Protein AF-A0A091JB69-F1 (afdb_monomer_lite)

Secondary structure (DSSP, 8-state):
-HHHHHHHHHHHHHHHHHSPPHHHHHH-TT--S---SBTTBSS--HHHHHHHHHHHHHT-

Organism: Egretta garzetta (NCBI:txid188379)

Sequence (60 aa):
ALQRSLLRALLKLDEYLSAPLEYELAHDPHLRASRRRFLDGDQLTLADCNLLPKLNIVQV

pLDDT: mean 87.94, std 6.16, range [60.34, 93.5]

Structure (mmCIF, N/CA/C/O backbone):
data_AF-A0A091JB69-F1
#
_entry.id   AF-A0A091JB69-F1
#
loop_
_atom_site.group_PDB
_atom_site.id
_atom_site.type_symbol
_atom_site.label_atom_id
_atom_site.label_alt_id
_atom_site.label_comp_id
_atom_site.label_asym_id
_atom_site.label_entity_id
_atom_site.label_seq_id
_atom_site.pdbx_PDB_ins_code
_atom_site.Cartn_x
_atom_site.Cartn_y
_atom_site.Cartn_z
_atom_site.occupancy
_atom_site.B_iso_or_equiv
_atom_site.auth_seq_id
_atom_site.auth_comp_id
_atom_site.auth_asym_id
_atom_site.auth_atom_id
_atom_site.pdbx_PDB_model_num
ATOM 1 N N . ALA A 1 1 ? -8.252 13.045 19.966 1.00 64.81 1 ALA A N 1
ATOM 2 C CA . ALA A 1 1 ? -6.921 13.160 19.319 1.00 64.81 1 ALA A CA 1
ATOM 3 C C . ALA A 1 1 ? -6.566 11.914 18.497 1.00 64.81 1 ALA A C 1
ATOM 5 O O . ALA A 1 1 ? -6.209 12.067 17.335 1.00 64.81 1 ALA A O 1
ATOM 6 N N . LEU A 1 2 ? -6.741 10.706 19.054 1.00 75.88 2 LEU A N 1
ATOM 7 C CA . LEU A 1 2 ? -6.400 9.418 18.428 1.00 75.88 2 LEU A CA 1
ATOM 8 C C . LEU A 1 2 ? -7.075 9.151 17.068 1.00 75.88 2 LEU A C 1
ATOM 10 O O . LEU A 1 2 ? -6.425 8.726 16.120 1.00 75.88 2 LEU A O 1
ATOM 14 N N . GLN A 1 3 ? -8.364 9.464 16.939 1.00 81.62 3 GLN A N 1
ATOM 15 C CA . GLN A 1 3 ? -9.106 9.242 15.691 1.00 81.62 3 GLN A CA 1
ATOM 16 C C . GLN A 1 3 ? -8.531 10.052 14.513 1.00 81.62 3 GLN A C 1
ATOM 18 O O . GLN A 1 3 ? -8.442 9.562 13.393 1.00 81.62 3 GLN A O 1
ATOM 23 N N . ARG A 1 4 ? -8.054 11.277 14.774 1.00 87.00 4 ARG A N 1
ATOM 24 C CA . ARG A 1 4 ? -7.433 12.144 13.758 1.00 87.00 4 ARG A CA 1
ATOM 25 C C .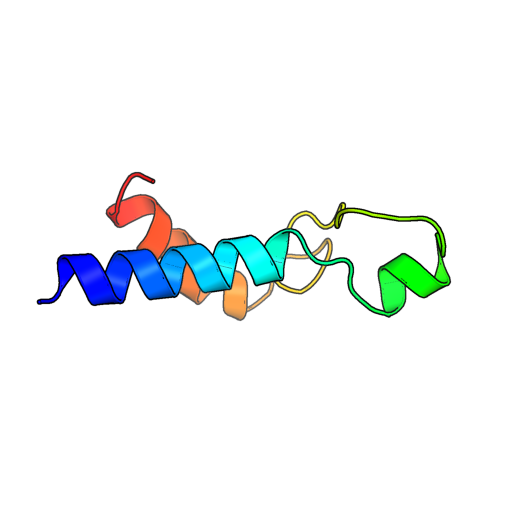 ARG A 1 4 ? -6.055 11.645 13.327 1.00 87.00 4 ARG A C 1
ATOM 27 O O . ARG A 1 4 ? -5.705 11.786 12.161 1.00 87.00 4 ARG A O 1
ATOM 34 N N . SER A 1 5 ? -5.262 11.096 14.249 1.00 86.81 5 SER A N 1
ATOM 35 C CA . SER A 1 5 ? -3.971 10.489 13.902 1.00 86.81 5 SER A CA 1
ATOM 36 C C . SER A 1 5 ? -4.151 9.179 13.140 1.00 86.81 5 SER A C 1
ATOM 38 O O . SER A 1 5 ? -3.405 8.942 12.198 1.00 86.81 5 SER A O 1
ATOM 40 N N . LEU A 1 6 ? -5.167 8.383 13.493 1.00 86.44 6 LEU A N 1
ATOM 41 C CA . LEU A 1 6 ? -5.506 7.157 12.773 1.00 86.44 6 LEU A CA 1
ATOM 42 C C . LEU A 1 6 ? -5.939 7.457 11.334 1.00 86.44 6 LEU A C 1
ATOM 44 O O . LEU A 1 6 ? -5.369 6.897 10.407 1.00 86.44 6 LEU A O 1
ATOM 48 N N . LEU A 1 7 ? -6.858 8.408 11.135 1.00 88.94 7 LEU A N 1
ATOM 49 C CA . LEU A 1 7 ? -7.289 8.828 9.795 1.00 88.94 7 LEU A CA 1
ATOM 50 C C . LEU A 1 7 ? -6.121 9.317 8.930 1.00 88.94 7 LEU A C 1
ATOM 52 O O . LEU A 1 7 ? -6.036 8.973 7.759 1.00 88.94 7 LEU A O 1
ATOM 56 N N . ARG A 1 8 ? -5.182 10.078 9.508 1.00 91.50 8 ARG A N 1
ATOM 57 C CA . ARG A 1 8 ? -3.969 10.513 8.794 1.00 91.50 8 ARG A CA 1
ATOM 58 C C . ARG A 1 8 ? -3.058 9.347 8.411 1.00 91.50 8 ARG A C 1
ATOM 60 O O . ARG A 1 8 ? -2.424 9.409 7.366 1.00 91.50 8 ARG A O 1
ATOM 67 N N . ALA A 1 9 ? -2.952 8.325 9.258 1.00 90.12 9 ALA A N 1
ATOM 68 C CA . ALA A 1 9 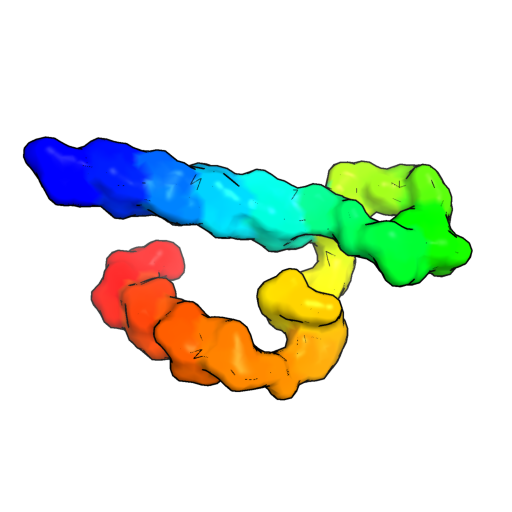? -2.160 7.138 8.956 1.00 90.12 9 ALA A CA 1
ATOM 69 C C . ALA A 1 9 ? -2.812 6.295 7.849 1.00 90.12 9 ALA A C 1
ATOM 71 O O . ALA A 1 9 ? -2.107 5.845 6.953 1.00 90.12 9 ALA A O 1
ATOM 72 N N . LEU A 1 10 ? -4.141 6.148 7.875 1.00 89.38 10 LEU A N 1
ATOM 73 C CA . LEU A 1 10 ? -4.898 5.458 6.827 1.00 89.38 10 LEU A CA 1
ATOM 74 C C . LEU A 1 10 ? -4.805 6.189 5.483 1.00 89.38 10 LEU A C 1
ATOM 76 O O . LEU A 1 10 ? -4.544 5.546 4.479 1.00 89.38 10 LEU A O 1
ATOM 80 N N . LEU A 1 11 ? -4.914 7.522 5.471 1.00 91.88 11 LEU A N 1
ATOM 81 C CA . LEU A 1 11 ? -4.703 8.331 4.263 1.00 91.88 11 LEU A CA 1
ATOM 82 C C . LEU A 1 11 ? -3.308 8.127 3.662 1.00 91.88 11 LEU A C 1
ATOM 84 O O . LEU A 1 11 ? -3.182 7.914 2.466 1.00 91.88 11 LEU A O 1
ATOM 88 N N . LYS A 1 12 ? -2.259 8.133 4.493 1.00 91.94 12 LYS A N 1
ATOM 89 C CA . LYS A 1 12 ? -0.894 7.858 4.017 1.00 91.94 12 LYS A CA 1
ATOM 90 C C . LYS A 1 12 ? -0.737 6.448 3.456 1.00 91.94 12 LYS A C 1
ATOM 92 O O . LYS A 1 12 ? 0.040 6.246 2.530 1.00 91.94 12 LYS A O 1
ATOM 97 N N . LEU A 1 13 ? -1.421 5.472 4.051 1.00 90.81 13 LEU A N 1
ATOM 98 C CA . LEU A 1 13 ? -1.404 4.099 3.563 1.00 90.81 13 LEU A CA 1
ATOM 99 C C . LEU A 1 13 ? -2.135 3.982 2.220 1.00 90.81 13 LEU A C 1
ATOM 101 O O . LEU A 1 13 ? -1.633 3.313 1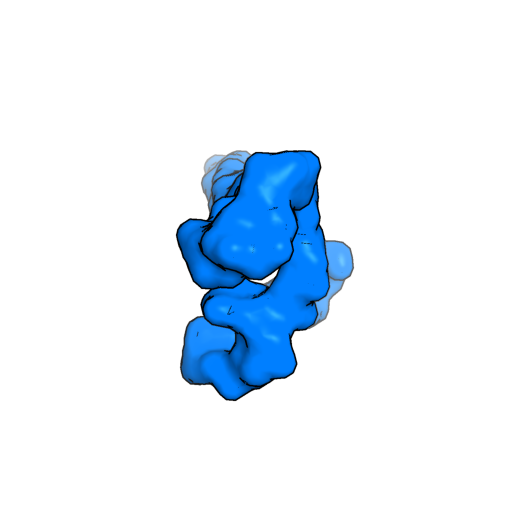.326 1.00 90.81 13 LEU A O 1
ATOM 105 N N . ASP A 1 14 ? -3.275 4.652 2.070 1.00 91.06 14 ASP A N 1
ATOM 106 C CA . ASP A 1 14 ? -4.036 4.715 0.820 1.00 91.06 14 ASP A CA 1
ATOM 107 C C . ASP A 1 14 ? -3.235 5.390 -0.305 1.00 91.06 14 ASP A C 1
ATOM 109 O O . ASP A 1 14 ? -3.102 4.839 -1.397 1.00 91.06 14 ASP A O 1
ATOM 113 N N . GLU A 1 15 ? -2.590 6.524 -0.019 1.00 92.81 15 GLU A N 1
ATOM 114 C CA . GLU A 1 15 ? -1.660 7.180 -0.949 1.00 92.81 15 GLU A CA 1
ATOM 115 C C . GLU A 1 15 ? -0.506 6.251 -1.344 1.00 92.81 15 GLU A C 1
ATOM 117 O O . GLU A 1 15 ? -0.150 6.163 -2.518 1.00 92.81 15 GLU A O 1
ATOM 122 N N . TYR A 1 16 ? 0.063 5.520 -0.382 1.00 91.75 16 TYR A N 1
ATOM 123 C CA . TYR A 1 16 ? 1.129 4.568 -0.667 1.00 91.75 16 TYR A CA 1
ATOM 124 C C . TYR A 1 16 ? 0.650 3.436 -1.578 1.00 91.75 16 TYR A C 1
ATOM 126 O O . TYR A 1 16 ? 1.303 3.158 -2.580 1.00 91.75 16 TYR A O 1
ATOM 134 N N . LEU A 1 17 ? -0.477 2.792 -1.257 1.00 91.25 17 LEU A N 1
ATOM 135 C CA . LEU A 1 17 ? -1.016 1.661 -2.019 1.00 91.25 17 LEU A CA 1
ATOM 136 C C . LEU A 1 17 ? -1.502 2.068 -3.413 1.00 91.25 17 LEU A C 1
ATOM 138 O O . LEU A 1 17 ? -1.383 1.280 -4.345 1.00 91.25 17 LEU A O 1
ATOM 142 N N . SER A 1 18 ? -2.010 3.289 -3.577 1.00 91.81 18 SER A N 1
ATOM 143 C CA . SER A 1 18 ? -2.467 3.802 -4.873 1.00 91.81 18 SER A CA 1
ATOM 144 C C . SER A 1 18 ? -1.322 4.267 -5.779 1.00 91.81 18 SER A C 1
ATOM 146 O O . SER A 1 18 ? -1.440 4.163 -7.002 1.00 91.81 18 SER A O 1
ATOM 148 N N . ALA A 1 19 ? -0.198 4.727 -5.220 1.00 93.50 19 ALA A N 1
ATOM 149 C CA . ALA A 1 19 ? 0.962 5.160 -5.993 1.00 93.50 19 ALA A CA 1
ATOM 150 C C . ALA A 1 19 ? 1.714 3.962 -6.609 1.00 93.50 19 ALA A C 1
ATOM 152 O O . ALA A 1 19 ? 2.129 3.071 -5.867 1.00 93.50 19 ALA A O 1
ATOM 153 N N . PRO A 1 20 ? 1.927 3.912 -7.937 1.00 92.75 20 PRO A N 1
ATOM 154 C CA . PRO A 1 20 ? 2.661 2.822 -8.574 1.00 92.75 20 PRO A CA 1
ATOM 155 C C . PRO A 1 20 ? 4.143 2.822 -8.179 1.00 92.75 20 PRO A C 1
ATOM 157 O O . PRO A 1 20 ? 4.771 3.875 -8.062 1.00 92.75 20 PRO A O 1
ATOM 160 N N . LEU A 1 21 ? 4.701 1.628 -7.975 1.00 90.94 21 LEU A N 1
ATOM 161 C CA . LEU A 1 21 ? 6.115 1.452 -7.635 1.00 90.94 21 LEU A CA 1
ATOM 162 C C . LEU A 1 21 ? 7.002 1.507 -8.885 1.00 90.94 21 LEU A C 1
ATOM 164 O O . LEU A 1 21 ? 6.545 1.284 -10.006 1.00 90.94 21 LEU A O 1
ATOM 168 N N . GLU A 1 22 ? 8.300 1.758 -8.698 1.00 90.00 22 GLU A N 1
ATOM 169 C CA . GLU A 1 22 ? 9.265 1.868 -9.805 1.00 90.00 22 GLU A CA 1
ATOM 170 C C . GLU A 1 22 ? 9.276 0.626 -10.704 1.00 90.00 22 GLU A C 1
ATOM 172 O O . GLU A 1 22 ? 9.355 0.748 -11.925 1.00 90.00 22 GLU A O 1
ATOM 177 N N . TYR A 1 23 ? 9.137 -0.571 -10.123 1.00 88.44 23 TYR A N 1
ATOM 178 C CA . TYR A 1 23 ? 9.079 -1.804 -10.907 1.00 88.44 23 TYR A CA 1
ATOM 179 C C . TYR A 1 23 ? 7.808 -1.881 -11.765 1.00 88.44 23 TYR A C 1
ATOM 181 O O . TYR A 1 23 ? 7.860 -2.436 -12.858 1.00 88.44 23 TYR A O 1
ATOM 189 N N . GLU A 1 24 ? 6.681 -1.325 -11.310 1.00 88.81 24 GLU A N 1
ATOM 190 C CA . GLU A 1 24 ? 5.441 -1.287 -12.093 1.00 88.81 24 GLU A CA 1
ATOM 191 C C . GLU A 1 24 ? 5.579 -0.292 -13.243 1.00 88.81 24 GLU A C 1
ATOM 193 O O . GLU A 1 24 ? 5.253 -0.621 -14.378 1.00 88.81 24 GLU A O 1
ATOM 198 N N . LEU A 1 25 ? 6.144 0.886 -12.968 1.00 90.69 25 LEU A N 1
ATOM 199 C CA . LEU A 1 25 ? 6.429 1.920 -13.968 1.00 90.69 25 LEU A CA 1
ATOM 200 C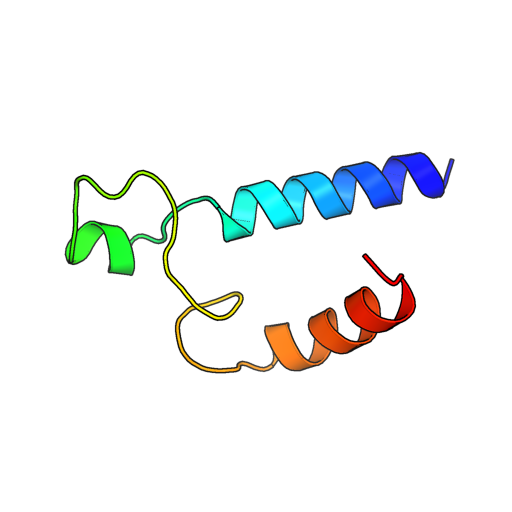 C . LEU A 1 25 ? 7.460 1.466 -15.009 1.00 90.69 25 LEU A C 1
ATOM 202 O O . LEU A 1 25 ? 7.398 1.885 -16.161 1.00 90.69 25 LEU A O 1
ATOM 206 N N . ALA A 1 26 ? 8.389 0.586 -14.629 1.00 90.56 26 ALA A N 1
ATOM 207 C CA . ALA A 1 26 ? 9.322 -0.032 -15.565 1.00 90.56 26 ALA A CA 1
ATOM 208 C C . ALA A 1 26 ? 8.620 -0.968 -16.569 1.00 90.56 26 ALA A C 1
ATOM 210 O O . ALA A 1 26 ? 9.099 -1.115 -17.692 1.00 90.56 26 ALA A O 1
ATOM 211 N N . HIS A 1 27 ? 7.494 -1.583 -16.184 1.00 89.25 27 HIS A N 1
ATOM 212 C CA . HIS A 1 27 ? 6.687 -2.429 -17.070 1.00 89.25 27 HIS A CA 1
ATOM 213 C C . HIS A 1 27 ? 5.620 -1.627 -17.831 1.00 89.25 27 HIS A C 1
ATOM 215 O O . HIS A 1 27 ? 5.375 -1.900 -19.005 1.00 89.25 27 HIS A O 1
ATOM 221 N N . ASP A 1 28 ? 4.996 -0.642 -17.181 1.00 91.38 28 ASP A N 1
ATOM 222 C CA . ASP A 1 28 ? 3.987 0.251 -17.755 1.00 91.38 28 ASP A CA 1
ATOM 223 C C . ASP A 1 28 ? 4.234 1.708 -17.302 1.00 91.38 28 ASP A C 1
ATOM 225 O O . ASP A 1 28 ? 3.742 2.138 -16.254 1.00 91.38 28 ASP A O 1
ATOM 229 N N . PRO A 1 29 ? 4.970 2.506 -18.097 1.00 89.75 29 PRO A N 1
ATOM 230 C CA . PRO A 1 29 ? 5.314 3.888 -17.751 1.00 89.75 29 PRO A CA 1
ATOM 231 C C . PRO A 1 29 ? 4.113 4.837 -17.675 1.00 89.75 29 PRO A C 1
ATOM 233 O O . PRO A 1 29 ? 4.231 5.949 -17.160 1.00 89.75 29 PRO A O 1
ATOM 236 N N . HIS A 1 30 ? 2.962 4.438 -18.224 1.00 91.12 30 HIS A N 1
ATOM 237 C CA . HIS A 1 30 ? 1.740 5.242 -18.225 1.00 91.12 30 HIS A CA 1
ATOM 238 C C . HIS A 1 30 ? 0.784 4.862 -17.092 1.00 91.12 30 HIS A C 1
ATOM 240 O O . HIS A 1 30 ? -0.303 5.444 -16.984 1.00 91.12 30 HIS A O 1
ATOM 246 N N . LEU A 1 31 ? 1.179 3.915 -16.238 1.00 91.06 31 LEU A N 1
ATOM 247 C CA . LEU A 1 31 ? 0.389 3.471 -15.108 1.00 91.06 31 LEU A CA 1
ATOM 248 C C . LEU A 1 31 ? 0.155 4.632 -14.131 1.00 91.06 31 LEU A C 1
ATOM 250 O O . LEU A 1 31 ? 1.085 5.211 -13.577 1.00 91.06 31 LEU A O 1
ATOM 254 N N . ARG A 1 32 ? -1.117 4.988 -13.926 1.00 87.81 32 ARG A N 1
ATOM 255 C CA . ARG A 1 32 ? -1.523 6.092 -13.035 1.00 87.81 32 ARG A CA 1
ATOM 256 C C . ARG A 1 32 ? -1.852 5.650 -11.614 1.00 87.81 32 ARG A C 1
ATOM 258 O O . ARG A 1 32 ? -1.867 6.484 -10.718 1.00 87.81 32 ARG A O 1
ATOM 265 N N . ALA A 1 33 ? -2.152 4.369 -11.435 1.00 91.12 33 ALA A N 1
ATOM 266 C CA . ALA A 1 33 ? -2.489 3.768 -10.156 1.00 91.12 33 ALA A CA 1
ATOM 267 C C . ALA A 1 33 ? -1.871 2.374 -10.090 1.00 91.12 33 ALA A C 1
ATOM 269 O O . ALA A 1 33 ? -1.887 1.649 -11.088 1.00 91.12 33 ALA A O 1
ATOM 270 N N . SER A 1 34 ? -1.338 2.013 -8.928 1.00 91.75 34 SER A N 1
ATOM 271 C CA . SER A 1 34 ? -0.747 0.698 -8.714 1.00 91.75 34 SER A CA 1
ATOM 272 C C . SER A 1 34 ? -1.759 -0.424 -8.951 1.00 91.75 34 SER A C 1
ATOM 274 O O . SER A 1 34 ? -2.954 -0.280 -8.685 1.00 91.75 34 SER A O 1
ATOM 276 N N . ARG A 1 35 ? -1.270 -1.555 -9.460 1.00 89.12 35 ARG A N 1
ATOM 277 C CA . ARG A 1 35 ? -2.050 -2.781 -9.679 1.00 89.12 35 ARG A CA 1
ATOM 278 C C . ARG A 1 35 ? -1.616 -3.922 -8.763 1.00 89.12 35 ARG A C 1
ATOM 280 O O . ARG A 1 35 ? -2.172 -5.016 -8.863 1.00 89.12 35 ARG A O 1
ATOM 287 N N . ARG A 1 36 ? -0.639 -3.674 -7.890 1.00 91.81 36 ARG A N 1
ATOM 288 C CA . ARG A 1 36 ? -0.092 -4.668 -6.970 1.00 91.81 36 ARG A CA 1
ATOM 289 C C . ARG A 1 36 ? -1.133 -5.165 -5.974 1.00 91.81 36 ARG A C 1
ATOM 291 O O . ARG A 1 36 ? -1.994 -4.414 -5.519 1.00 91.81 36 ARG A O 1
ATOM 298 N N . ARG A 1 37 ? -1.042 -6.447 -5.622 1.00 88.25 37 ARG A N 1
ATOM 299 C CA . ARG A 1 37 ? -2.002 -7.097 -4.710 1.00 88.25 37 ARG A CA 1
ATOM 300 C C . ARG A 1 37 ? -1.706 -6.881 -3.223 1.00 88.25 37 ARG A C 1
ATOM 302 O O . ARG A 1 37 ? -2.619 -6.988 -2.411 1.00 88.25 37 ARG A O 1
ATOM 309 N N . PHE A 1 38 ? -0.456 -6.600 -2.876 1.00 90.19 38 PHE A N 1
ATOM 310 C CA . PHE A 1 38 ? 0.063 -6.483 -1.511 1.00 90.19 38 PHE A CA 1
ATOM 311 C C . PHE A 1 38 ? 0.934 -5.231 -1.359 1.00 90.19 38 PHE A C 1
ATOM 313 O O . PHE A 1 38 ? 1.230 -4.552 -2.341 1.00 90.19 38 PHE A O 1
ATOM 320 N N . LEU A 1 39 ? 1.359 -4.916 -0.132 1.00 89.81 39 LEU A N 1
ATOM 321 C CA . LEU A 1 39 ? 2.103 -3.688 0.182 1.00 89.81 39 LEU A CA 1
ATOM 322 C C . LEU A 1 39 ? 3.301 -3.455 -0.750 1.00 89.81 39 LEU A C 1
ATOM 324 O O . LEU A 1 39 ? 3.416 -2.373 -1.332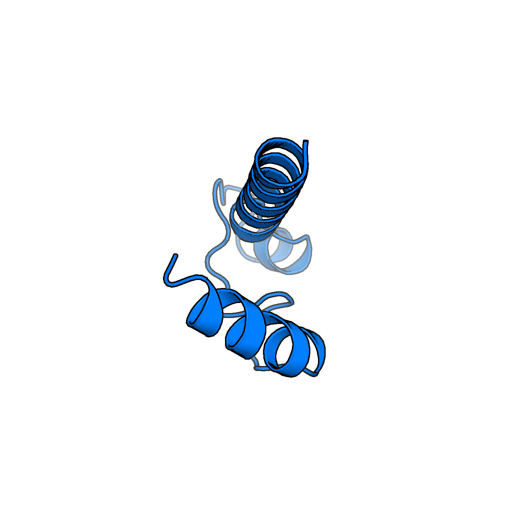 1.00 89.81 39 LEU A O 1
ATOM 328 N N . ASP A 1 40 ? 4.128 -4.485 -0.934 1.00 86.56 40 ASP A N 1
ATOM 329 C CA . ASP A 1 40 ? 5.397 -4.404 -1.667 1.00 86.56 40 ASP A CA 1
ATOM 330 C C . ASP A 1 40 ? 5.334 -5.015 -3.077 1.00 86.56 40 ASP A C 1
ATOM 332 O O . ASP A 1 40 ? 6.325 -5.011 -3.808 1.00 86.56 40 ASP A O 1
ATOM 336 N N . GLY A 1 41 ? 4.187 -5.564 -3.485 1.00 88.25 41 GLY A N 1
ATOM 337 C CA . GLY A 1 41 ? 4.060 -6.207 -4.787 1.00 88.25 41 GLY A CA 1
ATOM 338 C C . GLY A 1 41 ? 2.954 -7.242 -4.872 1.00 88.25 41 GLY A C 1
ATOM 339 O O . GLY A 1 41 ? 1.906 -7.113 -4.253 1.00 88.25 41 GLY A O 1
ATOM 340 N N . ASP A 1 42 ? 3.178 -8.279 -5.671 1.00 88.19 42 ASP A N 1
ATOM 341 C CA . ASP A 1 42 ? 2.188 -9.332 -5.916 1.00 88.19 42 ASP A CA 1
ATOM 342 C C . ASP A 1 42 ? 2.327 -10.559 -5.017 1.00 88.19 42 ASP A C 1
ATOM 344 O O . ASP A 1 42 ? 1.557 -11.515 -5.164 1.00 88.19 42 ASP A O 1
ATOM 348 N N . GLN A 1 43 ? 3.286 -10.533 -4.092 1.00 90.38 43 GLN A N 1
ATOM 349 C CA . GLN A 1 43 ? 3.503 -11.574 -3.098 1.00 90.38 43 GLN A CA 1
ATOM 350 C C . GLN A 1 43 ? 3.323 -11.029 -1.687 1.00 90.38 43 GLN A C 1
ATOM 352 O O . GLN A 1 43 ? 3.696 -9.896 -1.402 1.00 90.38 43 GLN A O 1
ATOM 357 N N . LEU A 1 44 ? 2.779 -11.877 -0.816 1.00 90.50 44 LEU A N 1
ATOM 358 C CA . LEU A 1 44 ? 2.624 -11.589 0.602 1.00 90.50 44 LEU A CA 1
ATOM 359 C C . LEU A 1 44 ? 4.005 -11.520 1.271 1.00 90.50 44 LEU A C 1
ATOM 361 O O . LEU A 1 44 ? 4.776 -12.480 1.206 1.00 90.50 44 LEU A O 1
ATOM 365 N N . THR A 1 45 ? 4.293 -10.419 1.957 1.00 92.38 45 THR A N 1
ATOM 366 C CA . THR A 1 45 ? 5.519 -10.216 2.730 1.00 92.38 45 THR A CA 1
ATOM 367 C C . THR A 1 45 ? 5.227 -10.132 4.231 1.00 92.38 45 THR A C 1
ATOM 369 O O . THR A 1 45 ? 4.085 -10.138 4.699 1.00 92.38 45 THR A O 1
ATOM 372 N N . LEU A 1 46 ? 6.289 -10.040 5.035 1.00 92.12 46 LEU A N 1
ATOM 373 C CA . LEU A 1 46 ? 6.171 -9.803 6.476 1.00 92.12 46 LEU A CA 1
ATOM 374 C C . LEU A 1 46 ? 5.492 -8.463 6.802 1.00 92.12 46 LEU A C 1
ATOM 376 O O . LEU A 1 46 ? 4.925 -8.321 7.889 1.00 92.12 46 LEU A O 1
ATOM 380 N N . ALA A 1 47 ? 5.543 -7.483 5.896 1.00 89.56 47 ALA A N 1
ATOM 381 C CA . ALA A 1 47 ? 4.846 -6.216 6.076 1.00 89.56 47 ALA A CA 1
ATOM 382 C C . ALA A 1 47 ? 3.326 -6.434 6.059 1.00 89.56 47 ALA A C 1
ATOM 384 O O . ALA A 1 47 ? 2.626 -5.957 6.956 1.00 89.56 47 ALA A O 1
ATOM 385 N N . ASP A 1 48 ? 2.834 -7.242 5.116 1.00 91.25 48 ASP A N 1
ATOM 386 C CA . ASP A 1 48 ? 1.418 -7.599 5.011 1.00 91.25 48 ASP A CA 1
ATOM 387 C C . ASP A 1 48 ? 0.945 -8.368 6.246 1.00 91.25 48 ASP A C 1
ATOM 389 O O . ASP A 1 48 ? -0.051 -7.996 6.867 1.00 91.25 48 ASP A O 1
ATOM 393 N N . CYS A 1 49 ? 1.700 -9.383 6.677 1.00 91.75 49 CYS A N 1
ATOM 394 C CA . CYS A 1 49 ? 1.374 -10.169 7.871 1.00 91.75 49 CYS A CA 1
ATOM 395 C C . CYS A 1 49 ? 1.253 -9.310 9.140 1.00 91.75 49 CYS A C 1
ATOM 397 O O . CYS A 1 49 ? 0.490 -9.645 10.044 1.00 91.75 49 CYS A O 1
ATOM 399 N N . ASN A 1 50 ? 1.989 -8.200 9.220 1.00 89.81 50 ASN A N 1
ATOM 400 C CA . ASN A 1 50 ? 1.926 -7.279 10.353 1.00 89.81 50 ASN A CA 1
ATOM 401 C C . ASN A 1 50 ? 0.769 -6.279 10.267 1.00 89.81 50 ASN A C 1
ATOM 403 O O . ASN A 1 50 ? 0.285 -5.823 11.310 1.00 89.81 50 ASN A O 1
ATOM 407 N N . LEU A 1 51 ? 0.369 -5.883 9.056 1.00 87.88 51 LEU A N 1
ATOM 408 C CA . LEU A 1 51 ? -0.597 -4.806 8.842 1.00 87.88 51 LEU A CA 1
ATOM 409 C C . LEU A 1 51 ? -2.019 -5.319 8.598 1.00 87.88 51 LEU A C 1
ATOM 411 O O . LEU A 1 51 ? -2.956 -4.774 9.181 1.00 87.88 51 LEU A O 1
ATOM 415 N N . LEU A 1 52 ? -2.190 -6.384 7.810 1.00 86.50 52 LEU A N 1
ATOM 416 C CA . LEU A 1 52 ? -3.505 -6.934 7.463 1.00 86.50 52 LEU A CA 1
ATOM 417 C C . LEU A 1 52 ? -4.337 -7.329 8.695 1.00 86.50 52 LEU A C 1
ATOM 419 O O . LEU A 1 52 ? -5.507 -6.947 8.748 1.00 86.50 52 LEU A O 1
ATOM 423 N N . PRO A 1 53 ? -3.779 -7.982 9.740 1.00 88.25 53 PRO A N 1
ATOM 424 C CA . PRO A 1 53 ? -4.552 -8.274 10.945 1.00 88.25 53 PRO A CA 1
ATOM 425 C C . PRO A 1 53 ? -5.018 -7.005 11.666 1.00 88.25 53 PRO A C 1
ATOM 427 O O . PRO A 1 53 ? -6.123 -6.969 12.200 1.00 88.25 53 PRO A O 1
ATOM 430 N N . LYS A 1 54 ? -4.200 -5.944 11.660 1.00 87.00 54 LYS A N 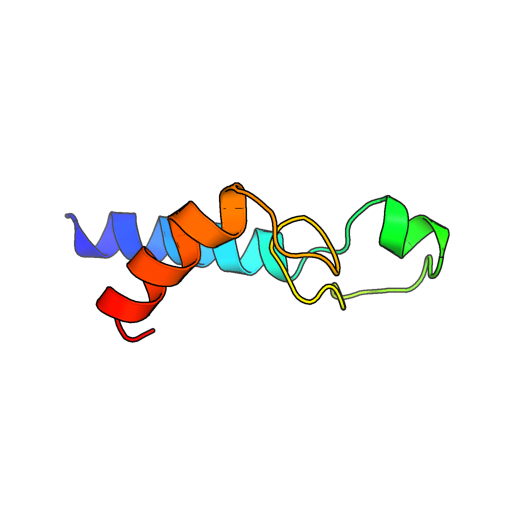1
ATOM 431 C CA . LYS A 1 54 ? -4.531 -4.666 12.306 1.00 87.00 54 LYS A CA 1
ATOM 432 C C . LYS A 1 54 ? -5.643 -3.938 11.558 1.00 87.00 54 LYS A C 1
ATOM 434 O O . LYS A 1 54 ? -6.535 -3.405 12.205 1.00 87.00 54 LYS A O 1
ATOM 439 N N . LEU A 1 55 ? -5.619 -3.950 10.226 1.00 83.94 55 LEU A N 1
ATOM 440 C CA . LEU A 1 55 ? -6.691 -3.376 9.407 1.00 83.94 55 LEU A CA 1
ATOM 441 C C . LEU A 1 55 ? -7.999 -4.160 9.560 1.00 83.94 55 LEU A C 1
ATOM 443 O O . LEU A 1 55 ? -9.049 -3.551 9.740 1.00 83.94 55 LEU A O 1
ATOM 447 N N . ASN A 1 56 ? -7.928 -5.494 9.596 1.00 83.31 56 ASN A N 1
ATOM 448 C CA . ASN A 1 56 ? -9.101 -6.344 9.802 1.00 83.31 56 ASN A CA 1
ATOM 449 C C . ASN A 1 56 ? -9.801 -6.071 11.148 1.00 83.31 56 ASN A C 1
ATOM 451 O O . ASN A 1 56 ? -11.025 -6.082 11.220 1.00 83.31 56 ASN A O 1
ATOM 455 N N . ILE A 1 57 ? -9.040 -5.773 12.208 1.00 83.75 57 ILE A N 1
ATOM 456 C CA . ILE A 1 57 ? -9.593 -5.390 13.522 1.00 83.75 57 ILE A CA 1
ATOM 457 C C . ILE A 1 57 ? -10.325 -4.044 13.461 1.00 83.75 57 ILE A C 1
ATOM 459 O O . ILE A 1 57 ? -11.334 -3.865 14.138 1.00 83.75 57 ILE A O 1
ATOM 463 N N . VAL A 1 58 ? -9.824 -3.093 12.668 1.00 79.56 58 VAL A N 1
ATOM 464 C CA . VAL A 1 58 ? -10.437 -1.762 12.525 1.00 79.56 58 VAL A CA 1
ATOM 465 C C . VAL A 1 58 ? -11.718 -1.818 11.672 1.00 79.56 58 VAL A C 1
ATOM 467 O O . VAL A 1 58 ? -12.471 -0.850 11.688 1.00 79.56 58 VAL A O 1
ATOM 470 N N . GLN A 1 59 ? -12.003 -2.951 11.006 1.00 71.44 59 GLN A N 1
ATOM 471 C CA . GLN A 1 59 ? -13.122 -3.134 10.068 1.00 71.44 59 GLN A CA 1
ATOM 472 C C . GLN A 1 59 ? -13.241 -1.964 9.083 1.00 71.44 59 GLN A C 1
ATOM 474 O O . GLN A 1 59 ? -14.296 -1.338 8.970 1.00 71.44 59 GLN A O 1
ATOM 479 N N . VAL A 1 60 ? -12.117 -1.637 8.439 1.00 60.34 60 VAL A N 1
ATOM 480 C CA . VAL A 1 60 ? -12.066 -0.637 7.362 1.00 60.34 60 VAL A CA 1
ATOM 481 C C . VAL A 1 60 ? -12.800 -1.157 6.131 1.00 60.34 60 VAL A C 1
ATOM 483 O O . VAL A 1 60 ? -12.643 -2.364 5.837 1.00 60.34 60 VAL A O 1
#

InterPro domains:
  IPR002946 Intracellular chloride channel [PR01263] (34-42)
  IPR002946 Intracellular chloride channel [PR01263] (44-55)
  IPR036282 Glutathione S-transferase, C-terminal domain superfamily [SSF47616] (4-59)

Foldseek 3Di:
DVVVVVVVVVVVQVVQQQDADPVVCVVPVPDRGHPAPDNVGVDDDPVCVVVVVVCVVVVD

Radius of gyration: 13.3 Å; chains: 1; bounding box: 22×25×38 Å